Protein AF-A0A931PS81-F1 (afdb_monomer_lite)

pLDDT: mean 87.52, std 12.45, range [31.19, 96.94]

Foldseek 3Di:
DFDFPDDWDAAPVRFWIWGQTPQQFIKIFGDDDNDTDIDGLDPPDPPRFPDQWEAANVRFWIWTAGPQQFIKIWGAQPPDDDDHRTDIDTDDPVPPSLGFDHWYADNQRKIWTQGVVRDIDIDDDDPDD

Radius of gyration: 14.54 Å; chains: 1; bounding box: 39×27×30 Å

Secondary structure (DSSP, 8-state):
-PPEEEEEEE-TTSSEEEEEETTS-EEEEEEETTEEEEEES-TT-SSPEEEEEEE-TTSSEEEEEETTS-EEEEEE-TT-SSS-SEEEEE--TTS-TT-EEEEEE-TTS-EEEEETTS-EEEE---S--

Structure (mmCIF, N/CA/C/O backbone):
data_AF-A0A931PS81-F1
#
_entry.id   AF-A0A931PS81-F1
#
loop_
_atom_site.group_PDB
_atom_site.id
_atom_site.type_symbol
_atom_site.label_atom_id
_atom_site.label_alt_id
_atom_site.label_comp_id
_atom_site.label_asym_id
_atom_site.label_entity_id
_atom_site.label_seq_id
_atom_site.pdbx_PDB_ins_code
_atom_site.Cartn_x
_atom_site.Cartn_y
_atom_site.Cartn_z
_atom_site.occupancy
_atom_site.B_iso_or_equiv
_atom_site.auth_seq_id
_atom_site.auth_comp_id
_atom_site.auth_asym_id
_atom_site.auth_atom_id
_atom_site.pdbx_PDB_model_num
ATOM 1 N N . MET A 1 1 ? 19.943 -3.904 7.781 1.00 51.41 1 MET A N 1
ATOM 2 C CA . MET A 1 1 ? 18.843 -4.882 7.650 1.00 51.41 1 MET A CA 1
ATOM 3 C C . MET A 1 1 ? 17.625 -4.236 8.282 1.00 51.41 1 MET A C 1
ATOM 5 O O . MET A 1 1 ? 17.699 -3.914 9.458 1.00 51.41 1 MET A O 1
ATOM 9 N N . TYR A 1 2 ? 16.582 -3.940 7.506 1.00 63.72 2 TYR A N 1
ATOM 10 C CA . TYR A 1 2 ? 15.328 -3.421 8.058 1.00 63.72 2 TYR A CA 1
ATOM 11 C C . TYR A 1 2 ? 14.454 -4.617 8.413 1.00 63.72 2 TYR A C 1
ATOM 13 O O . TYR A 1 2 ? 14.277 -5.522 7.600 1.00 63.72 2 TYR A O 1
ATOM 21 N N . THR A 1 3 ? 13.978 -4.661 9.648 1.00 78.62 3 THR A N 1
ATOM 22 C CA . THR A 1 3 ? 13.124 -5.736 10.147 1.00 78.62 3 THR A CA 1
ATOM 23 C C . THR A 1 3 ? 11.667 -5.364 9.919 1.00 78.62 3 THR A C 1
ATOM 25 O O . THR A 1 3 ? 11.223 -4.298 10.349 1.00 78.62 3 THR A O 1
ATOM 28 N N . ALA A 1 4 ? 10.918 -6.234 9.245 1.00 82.38 4 ALA A N 1
ATOM 29 C CA . ALA A 1 4 ? 9.472 -6.092 9.143 1.00 82.38 4 ALA A CA 1
ATOM 30 C C . ALA A 1 4 ? 8.831 -6.361 10.513 1.00 82.38 4 ALA A C 1
ATOM 32 O O . ALA A 1 4 ? 9.182 -7.324 11.195 1.00 82.38 4 ALA A O 1
ATOM 33 N N . ALA A 1 5 ? 7.884 -5.515 10.913 1.00 77.75 5 ALA A N 1
ATOM 34 C CA . ALA A 1 5 ? 7.126 -5.659 12.155 1.00 77.75 5 ALA A CA 1
ATOM 35 C C . ALA A 1 5 ? 5.957 -6.653 12.039 1.00 77.75 5 ALA A C 1
ATOM 37 O O . ALA A 1 5 ? 5.302 -6.949 13.037 1.00 77.75 5 ALA A O 1
ATOM 38 N N . GLY A 1 6 ? 5.650 -7.125 10.828 1.00 80.38 6 GLY A N 1
ATOM 39 C CA . GLY A 1 6 ? 4.489 -7.968 10.568 1.00 80.38 6 GLY A CA 1
ATOM 40 C C . GLY A 1 6 ? 4.183 -8.092 9.078 1.00 80.38 6 GLY A C 1
ATOM 41 O O . GLY A 1 6 ? 5.012 -8.593 8.325 1.00 80.38 6 GLY A O 1
ATOM 42 N N . ASN A 1 7 ? 2.980 -7.663 8.679 1.00 82.25 7 ASN A N 1
ATOM 43 C CA . ASN A 1 7 ? 2.388 -7.877 7.354 1.00 82.25 7 ASN A CA 1
ATOM 44 C C . ASN A 1 7 ? 3.341 -7.570 6.187 1.00 82.25 7 ASN A C 1
ATOM 46 O O . ASN A 1 7 ? 3.935 -6.493 6.113 1.00 82.25 7 ASN A O 1
ATOM 50 N N . LEU A 1 8 ? 3.384 -8.515 5.249 1.00 92.75 8 LEU A N 1
ATOM 51 C CA . LEU A 1 8 ? 4.048 -8.429 3.956 1.00 92.75 8 LEU A CA 1
ATOM 52 C C . LEU A 1 8 ? 2.980 -8.488 2.863 1.00 92.75 8 LEU A C 1
ATOM 54 O O . LEU A 1 8 ? 2.095 -9.343 2.928 1.00 92.75 8 LEU A O 1
ATOM 58 N N . VAL A 1 9 ? 3.072 -7.621 1.857 1.00 96.38 9 VAL A N 1
ATOM 59 C CA . VAL A 1 9 ? 2.177 -7.646 0.694 1.00 96.38 9 VAL A CA 1
ATOM 60 C C . VAL A 1 9 ? 2.997 -7.539 -0.582 1.00 96.38 9 VAL A C 1
ATOM 62 O O . VAL A 1 9 ? 3.693 -6.552 -0.792 1.00 96.38 9 VAL A O 1
ATOM 65 N N . LEU A 1 10 ? 2.919 -8.561 -1.430 1.00 96.44 10 LEU A N 1
ATOM 66 C CA . LEU A 1 10 ? 3.563 -8.593 -2.741 1.00 96.44 10 LEU A CA 1
ATOM 67 C C . LEU A 1 10 ? 2.560 -8.145 -3.809 1.00 96.44 10 LEU A C 1
ATOM 69 O O . LEU A 1 10 ? 1.391 -8.536 -3.757 1.00 96.44 10 LEU A O 1
ATOM 73 N N . ASN A 1 11 ? 2.999 -7.343 -4.773 1.00 96.75 11 ASN A N 1
ATOM 74 C CA . ASN A 1 11 ? 2.164 -7.004 -5.920 1.00 96.75 11 ASN A CA 1
ATOM 75 C C . ASN A 1 11 ? 2.009 -8.196 -6.884 1.00 96.75 11 ASN A C 1
ATOM 77 O O . ASN A 1 11 ? 2.739 -9.184 -6.822 1.00 96.75 11 ASN A O 1
ATOM 81 N N . ALA A 1 12 ? 1.057 -8.094 -7.814 1.00 95.81 12 ALA A N 1
ATOM 82 C CA . ALA A 1 12 ? 0.759 -9.175 -8.753 1.00 95.81 12 ALA A CA 1
ATOM 83 C C . ALA A 1 12 ? 1.931 -9.528 -9.690 1.00 95.81 12 ALA A C 1
ATOM 85 O O . ALA A 1 12 ? 2.057 -10.680 -10.096 1.00 95.81 12 ALA A O 1
ATOM 86 N N . ALA A 1 13 ? 2.785 -8.555 -10.026 1.00 95.88 13 ALA A N 1
ATOM 87 C CA . ALA A 1 13 ? 3.958 -8.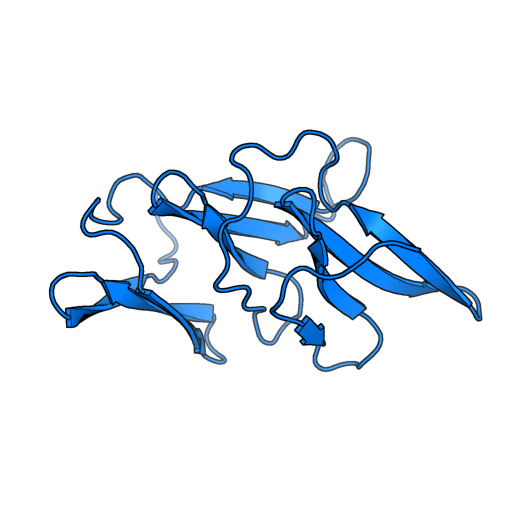776 -10.870 1.00 95.88 13 ALA A CA 1
ATOM 88 C C . ALA A 1 13 ? 5.131 -9.435 -10.118 1.00 95.88 13 ALA A C 1
ATOM 90 O O . ALA A 1 13 ? 6.046 -9.957 -10.750 1.00 95.88 13 ALA A O 1
ATOM 91 N N . GLY A 1 14 ? 5.097 -9.456 -8.782 1.00 96.12 14 GLY A N 1
ATOM 92 C CA . GLY A 1 14 ? 6.141 -10.055 -7.955 1.00 96.12 14 GLY A CA 1
ATOM 93 C C . GLY A 1 14 ? 7.432 -9.239 -7.871 1.00 96.12 14 GLY A C 1
ATOM 94 O O . GLY A 1 14 ? 8.439 -9.749 -7.386 1.00 96.12 14 GLY A O 1
ATOM 95 N N . ASP A 1 15 ? 7.419 -7.990 -8.328 1.00 96.62 15 ASP A N 1
ATOM 96 C CA . ASP A 1 15 ? 8.568 -7.084 -8.369 1.00 96.62 15 ASP A CA 1
ATOM 97 C C . ASP A 1 15 ? 8.509 -5.984 -7.300 1.00 96.62 15 ASP A C 1
ATOM 99 O O . ASP A 1 15 ? 9.498 -5.279 -7.119 1.00 96.62 15 ASP A O 1
ATOM 103 N N . HIS A 1 16 ? 7.410 -5.872 -6.548 1.00 96.62 16 HIS A N 1
ATOM 104 C CA . HIS A 1 16 ? 7.262 -4.958 -5.414 1.00 96.62 16 HIS A CA 1
ATOM 105 C C . HIS A 1 16 ? 6.707 -5.674 -4.178 1.00 96.62 16 HIS A C 1
ATOM 107 O O . HIS A 1 16 ? 5.592 -6.199 -4.198 1.00 96.62 16 HIS A O 1
ATOM 113 N N . LEU A 1 17 ? 7.458 -5.636 -3.077 1.00 96.25 17 LEU A N 1
ATOM 114 C CA . LEU A 1 17 ? 7.078 -6.127 -1.755 1.00 96.25 17 LEU A CA 1
ATOM 115 C C . LEU A 1 17 ? 6.946 -4.951 -0.783 1.00 96.25 17 LEU A C 1
ATOM 117 O O . LEU A 1 17 ? 7.921 -4.265 -0.482 1.00 96.25 17 LEU A O 1
ATOM 121 N N . PHE A 1 18 ? 5.754 -4.760 -0.234 1.00 96.94 18 PHE A N 1
ATOM 122 C CA . PHE A 1 18 ? 5.465 -3.723 0.747 1.00 96.94 18 PHE A CA 1
ATOM 123 C C . PHE A 1 18 ? 5.361 -4.305 2.149 1.00 96.94 18 PHE A C 1
ATOM 125 O O . PHE A 1 18 ? 4.833 -5.404 2.343 1.00 96.94 18 PHE A O 1
ATOM 132 N N . PHE A 1 19 ? 5.843 -3.559 3.138 1.00 96.69 19 PHE A N 1
ATOM 133 C CA . PHE A 1 19 ? 5.790 -3.983 4.534 1.00 96.69 19 PHE A CA 1
ATOM 134 C C . PHE A 1 19 ? 5.834 -2.805 5.502 1.00 96.69 19 PHE A C 1
ATOM 136 O O . PHE A 1 19 ? 6.270 -1.712 5.152 1.00 96.69 19 PHE A O 1
ATOM 143 N N . ILE A 1 20 ? 5.401 -3.039 6.741 1.00 96.31 20 ILE A N 1
ATOM 144 C CA . ILE A 1 20 ? 5.575 -2.085 7.844 1.00 96.31 20 ILE A CA 1
ATOM 145 C C . ILE A 1 20 ? 6.853 -2.455 8.603 1.00 96.31 20 ILE A C 1
ATOM 147 O O . ILE A 1 20 ? 6.994 -3.594 9.057 1.00 96.31 20 ILE A O 1
ATOM 151 N N . GLY A 1 21 ? 7.782 -1.512 8.738 1.00 95.06 21 GLY A N 1
ATOM 152 C CA . GLY A 1 21 ? 9.009 -1.673 9.519 1.00 95.06 21 GLY A CA 1
ATOM 153 C C . GLY A 1 21 ? 8.761 -1.636 11.030 1.00 95.06 21 GLY A C 1
ATOM 154 O O . GLY A 1 21 ? 7.719 -1.179 11.503 1.00 95.06 21 GLY A O 1
ATOM 155 N N . THR A 1 22 ? 9.727 -2.099 11.826 1.00 93.31 22 THR A N 1
ATOM 156 C CA . THR A 1 22 ? 9.692 -2.001 13.306 1.00 93.31 22 THR A CA 1
ATOM 157 C C . THR A 1 22 ? 9.638 -0.566 13.831 1.00 93.31 22 THR A C 1
ATOM 159 O O . THR A 1 22 ? 9.191 -0.332 14.951 1.00 93.31 22 THR A O 1
ATOM 162 N N . ASP A 1 23 ? 10.055 0.394 13.015 1.00 93.56 23 ASP A N 1
ATOM 163 C CA . ASP A 1 23 ? 9.949 1.835 13.240 1.00 93.56 23 ASP A CA 1
ATOM 164 C C . ASP A 1 23 ? 8.582 2.421 12.834 1.00 93.56 23 ASP A C 1
ATOM 166 O O . ASP A 1 23 ? 8.361 3.620 12.988 1.00 93.56 23 ASP A O 1
ATOM 170 N N . LYS A 1 24 ? 7.654 1.572 12.367 1.00 94.31 24 LYS A N 1
ATOM 171 C CA . LYS A 1 24 ? 6.283 1.903 11.950 1.00 94.31 24 LYS A CA 1
ATOM 172 C C . LYS A 1 24 ? 6.168 2.728 10.658 1.00 94.31 24 LYS A C 1
ATOM 174 O O . LYS A 1 24 ? 5.081 3.243 10.380 1.00 94.31 24 LYS A O 1
ATOM 179 N N . HIS A 1 25 ? 7.219 2.799 9.842 1.00 94.88 25 HIS A N 1
ATOM 180 C CA . HIS A 1 25 ? 7.124 3.311 8.470 1.00 94.88 25 HIS A CA 1
ATOM 181 C C . HIS A 1 25 ? 6.712 2.208 7.495 1.00 94.88 25 HIS A C 1
ATOM 183 O O . HIS A 1 25 ? 6.989 1.025 7.715 1.00 94.88 25 HIS A O 1
ATOM 189 N N . VAL A 1 26 ? 6.045 2.592 6.409 1.00 95.94 26 VAL A N 1
ATOM 190 C CA . VAL A 1 26 ? 5.754 1.693 5.293 1.00 95.94 26 VAL A CA 1
ATOM 191 C C . VAL A 1 26 ? 6.907 1.740 4.293 1.00 95.94 26 VAL A C 1
ATOM 193 O O . VAL A 1 26 ? 7.310 2.807 3.832 1.00 95.94 26 VAL A O 1
ATOM 196 N N . TYR A 1 27 ? 7.423 0.567 3.948 1.00 95.62 27 TYR A N 1
ATOM 197 C CA . TYR A 1 27 ? 8.538 0.374 3.031 1.00 95.62 27 TYR A CA 1
ATOM 198 C C . TYR A 1 27 ? 8.090 -0.293 1.737 1.00 95.62 27 TYR A C 1
ATOM 200 O O . TYR A 1 27 ? 7.138 -1.077 1.724 1.00 95.62 27 TYR A O 1
ATOM 208 N N . ASN A 1 28 ? 8.835 -0.022 0.670 1.00 95.56 28 ASN A N 1
ATOM 209 C CA . ASN A 1 28 ? 8.781 -0.739 -0.596 1.00 95.56 28 ASN A CA 1
ATOM 210 C C . ASN A 1 28 ? 10.147 -1.381 -0.848 1.00 95.56 28 ASN A C 1
ATOM 212 O O . ASN A 1 28 ? 11.165 -0.689 -0.876 1.00 95.56 28 ASN A O 1
ATOM 216 N N . PHE A 1 29 ? 10.157 -2.696 -1.024 1.00 95.25 29 PHE A N 1
ATOM 217 C CA . PHE A 1 29 ? 11.298 -3.474 -1.478 1.00 95.25 29 PHE A CA 1
ATOM 218 C C . PHE A 1 29 ? 11.014 -3.930 -2.903 1.00 95.25 29 PHE A C 1
ATOM 220 O O . PHE A 1 29 ? 10.114 -4.741 -3.107 1.00 95.25 29 PHE A O 1
ATOM 227 N N . TRP A 1 30 ? 11.733 -3.395 -3.887 1.00 95.50 30 TRP A N 1
ATOM 228 C CA . TRP A 1 30 ? 11.398 -3.604 -5.296 1.00 95.50 30 TRP A CA 1
ATOM 229 C C . TRP A 1 30 ? 12.579 -4.017 -6.157 1.00 95.50 30 TRP A C 1
ATOM 231 O O . TRP A 1 30 ? 13.731 -3.693 -5.863 1.00 95.50 30 TRP A O 1
ATOM 241 N N . TRP A 1 31 ? 12.292 -4.733 -7.236 1.00 96.44 31 TRP A N 1
ATOM 242 C CA . TRP A 1 31 ? 13.284 -5.131 -8.221 1.00 96.44 31 TRP A CA 1
ATOM 243 C C . TRP A 1 31 ? 13.602 -3.968 -9.164 1.00 96.44 31 TRP A C 1
ATOM 245 O O . TRP A 1 31 ? 12.717 -3.410 -9.810 1.00 96.44 31 TRP A O 1
ATOM 255 N N . ASN A 1 32 ? 14.879 -3.595 -9.266 1.00 95.00 32 ASN A N 1
ATOM 256 C CA . ASN A 1 32 ? 15.340 -2.546 -10.170 1.00 95.00 32 ASN A CA 1
ATOM 257 C C . ASN A 1 32 ? 16.785 -2.789 -10.623 1.00 95.00 32 ASN A C 1
ATOM 259 O O . ASN A 1 32 ? 17.680 -2.933 -9.794 1.00 95.00 32 ASN A O 1
ATOM 263 N N . ILE A 1 33 ? 17.026 -2.792 -11.939 1.00 93.75 33 ILE A N 1
ATOM 264 C CA . ILE A 1 33 ? 18.357 -2.956 -12.563 1.00 93.75 33 ILE A CA 1
ATOM 265 C C . ILE A 1 33 ? 19.150 -4.114 -11.914 1.00 93.75 33 ILE A C 1
ATOM 267 O O . ILE A 1 33 ? 20.205 -3.921 -11.313 1.00 93.75 33 ILE A O 1
ATOM 271 N N . ASN A 1 34 ? 18.620 -5.336 -12.024 1.00 95.12 34 ASN A N 1
ATOM 272 C CA . ASN A 1 34 ? 19.256 -6.582 -11.562 1.00 95.12 34 ASN A CA 1
ATOM 273 C C . ASN A 1 34 ? 19.572 -6.669 -10.059 1.00 95.12 34 ASN A C 1
ATOM 275 O O . ASN A 1 34 ? 20.392 -7.488 -9.641 1.00 95.12 34 ASN A O 1
ATOM 279 N N . LYS A 1 35 ? 18.931 -5.843 -9.233 1.00 96.50 35 LYS A N 1
ATOM 280 C CA . LYS A 1 35 ? 19.040 -5.911 -7.777 1.00 96.50 35 LYS A CA 1
ATOM 281 C C . LYS A 1 35 ? 17.732 -5.497 -7.125 1.00 96.50 35 LYS A C 1
ATOM 283 O O . LYS A 1 35 ? 16.952 -4.734 -7.684 1.00 96.50 35 LYS A O 1
ATOM 288 N N . TRP A 1 36 ? 17.523 -5.955 -5.901 1.00 95.38 36 TRP A N 1
ATOM 289 C CA . TRP A 1 36 ? 16.466 -5.403 -5.071 1.00 95.38 36 TRP A CA 1
ATOM 290 C C . TRP A 1 36 ? 16.904 -4.068 -4.459 1.00 95.38 36 TRP A C 1
ATOM 292 O O . TRP A 1 36 ? 18.071 -3.884 -4.102 1.00 95.38 36 TRP A O 1
ATOM 302 N N . GLN A 1 37 ? 15.978 -3.125 -4.365 1.00 95.19 37 GLN A N 1
ATOM 303 C CA . GLN A 1 37 ? 16.125 -1.800 -3.768 1.00 95.19 37 GLN A CA 1
ATOM 304 C C . GLN A 1 37 ? 15.115 -1.648 -2.635 1.00 95.19 37 GLN A C 1
ATOM 306 O O . GLN A 1 37 ? 14.086 -2.316 -2.644 1.00 95.19 37 GLN A O 1
ATOM 311 N N . LEU A 1 38 ? 15.421 -0.804 -1.652 1.00 93.50 38 LEU A N 1
ATOM 312 C CA . LEU A 1 38 ? 14.601 -0.613 -0.460 1.00 93.50 38 LEU A CA 1
ATOM 313 C C . LEU A 1 38 ? 14.567 0.859 -0.082 1.00 93.50 38 LEU A C 1
ATOM 315 O O . LEU A 1 38 ? 15.628 1.430 0.138 1.00 93.50 38 LEU A O 1
ATOM 319 N N . ASP A 1 39 ? 13.367 1.401 0.089 1.00 93.62 39 ASP A N 1
ATOM 320 C CA . ASP A 1 39 ? 13.131 2.753 0.589 1.00 93.62 39 ASP A CA 1
ATOM 321 C C . ASP A 1 39 ? 11.811 2.803 1.363 1.00 93.62 39 ASP A C 1
ATOM 323 O O . ASP A 1 39 ? 10.877 2.033 1.104 1.00 93.62 39 ASP A O 1
ATOM 327 N N . ALA A 1 40 ? 11.734 3.724 2.324 1.00 93.81 40 ALA A N 1
ATOM 328 C CA . ALA A 1 40 ? 10.458 4.115 2.910 1.00 93.81 40 ALA A CA 1
ATOM 329 C C . ALA A 1 40 ? 9.621 4.845 1.848 1.00 93.81 40 ALA A C 1
ATOM 331 O O . ALA A 1 40 ? 10.160 5.624 1.059 1.00 93.81 40 ALA A O 1
ATOM 332 N N . LEU A 1 41 ? 8.305 4.622 1.835 1.00 94.31 41 LEU A N 1
ATOM 333 C CA . LEU A 1 41 ? 7.408 5.328 0.912 1.00 94.31 41 LEU A CA 1
ATOM 334 C C . LEU A 1 41 ? 7.348 6.831 1.206 1.00 94.31 41 LEU A C 1
ATOM 336 O O . LEU A 1 41 ? 7.271 7.642 0.283 1.00 94.31 41 LEU A O 1
ATOM 340 N N . ASP A 1 42 ? 7.428 7.187 2.487 1.00 93.12 42 ASP A N 1
ATOM 341 C CA . ASP A 1 42 ? 7.620 8.548 2.969 1.00 93.12 42 ASP A CA 1
ATOM 342 C C . ASP A 1 42 ? 8.457 8.512 4.258 1.00 93.12 42 ASP A C 1
ATOM 344 O O . ASP A 1 42 ? 8.014 7.933 5.253 1.00 93.12 42 ASP A O 1
ATOM 348 N N . PRO A 1 43 ? 9.663 9.108 4.278 1.00 90.12 43 PRO A N 1
ATOM 349 C CA . PRO A 1 43 ? 10.484 9.169 5.486 1.00 90.12 43 PRO A CA 1
ATOM 350 C C . PRO A 1 43 ? 9.886 10.067 6.581 1.00 90.12 43 PRO A C 1
ATOM 352 O O . PRO A 1 43 ? 10.340 10.007 7.719 1.00 90.12 43 PRO A O 1
ATOM 355 N N . ASN A 1 44 ? 8.895 10.900 6.251 1.00 92.00 44 ASN A N 1
ATOM 356 C CA . ASN A 1 44 ? 8.191 11.779 7.184 1.00 92.00 44 ASN A CA 1
ATOM 357 C C . ASN A 1 44 ? 6.753 11.305 7.455 1.00 92.00 44 ASN A C 1
ATOM 359 O O . ASN A 1 44 ? 5.924 12.103 7.897 1.00 92.00 44 ASN A O 1
ATOM 363 N N . GLN A 1 45 ? 6.447 10.030 7.179 1.00 93.12 45 GLN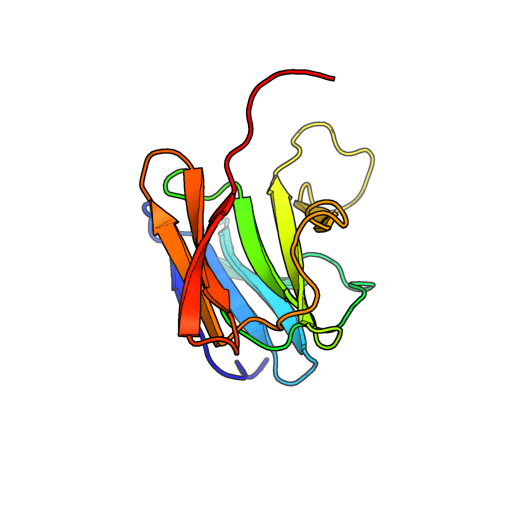 A N 1
ATOM 364 C CA . GLN A 1 45 ? 5.104 9.472 7.316 1.00 93.12 45 GLN A CA 1
ATOM 365 C C . GLN A 1 45 ? 4.502 9.807 8.686 1.00 93.12 45 GLN A C 1
ATOM 367 O O . GLN A 1 45 ? 4.998 9.393 9.737 1.00 93.12 45 GLN A O 1
ATOM 372 N N . TRP A 1 46 ? 3.354 10.478 8.666 1.00 92.12 46 TRP A N 1
ATOM 373 C CA . TRP A 1 46 ? 2.527 10.657 9.846 1.00 92.12 46 TRP A CA 1
ATOM 374 C C . TRP A 1 46 ? 1.062 10.353 9.514 1.00 92.12 46 TRP A C 1
ATOM 376 O O . TRP A 1 46 ? 0.535 10.897 8.543 1.00 92.12 46 TRP A O 1
ATOM 386 N N . PRO A 1 47 ? 0.378 9.523 10.321 1.00 92.75 47 PRO A N 1
ATOM 387 C CA . PRO A 1 47 ? 0.841 8.890 11.552 1.00 92.75 47 PR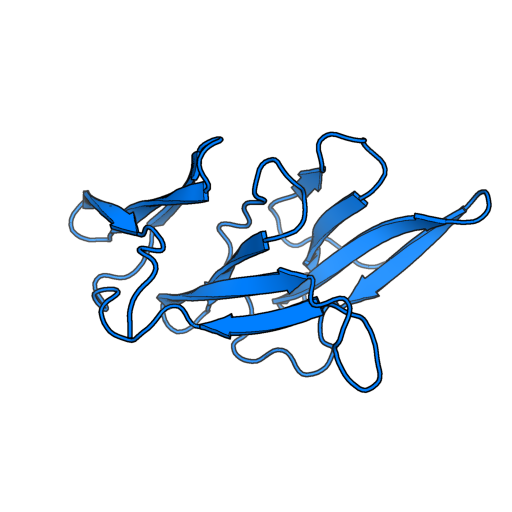O A CA 1
ATOM 388 C C . PRO A 1 47 ? 1.680 7.620 11.302 1.00 92.75 47 PRO A C 1
ATOM 390 O O . PRO A 1 47 ? 1.644 7.032 10.217 1.00 92.75 47 PRO A O 1
ATOM 393 N N . PRO A 1 48 ? 2.394 7.134 12.333 1.00 94.88 48 PRO A N 1
ATOM 394 C CA . PRO A 1 48 ? 3.001 5.814 12.327 1.00 94.88 48 PRO A CA 1
ATOM 395 C C . PRO A 1 48 ? 1.978 4.728 11.988 1.00 94.88 48 PRO A C 1
ATOM 397 O O . PRO A 1 48 ? 0.841 4.743 12.479 1.00 94.88 48 PRO A O 1
ATOM 400 N N . ALA A 1 49 ? 2.397 3.752 11.188 1.00 94.56 49 ALA A N 1
ATOM 401 C CA . ALA A 1 49 ? 1.565 2.616 10.839 1.00 94.56 49 ALA A CA 1
ATOM 402 C C . ALA A 1 49 ? 1.395 1.673 12.043 1.00 94.56 49 ALA A C 1
ATOM 404 O O . ALA A 1 49 ? 2.327 1.380 12.794 1.00 94.56 49 ALA A O 1
ATOM 405 N N . ALA A 1 50 ? 0.174 1.183 12.227 1.00 92.56 50 ALA A N 1
ATOM 406 C CA . ALA A 1 50 ? -0.220 0.256 13.283 1.00 92.56 50 ALA A CA 1
ATOM 407 C C . ALA A 1 50 ? -0.579 -1.145 12.763 1.00 92.56 50 ALA A C 1
ATOM 409 O O . ALA A 1 50 ? -0.859 -2.028 13.576 1.00 92.56 50 ALA A O 1
ATOM 410 N N . GLY A 1 51 ? -0.646 -1.355 11.444 1.00 93.00 51 GLY A N 1
ATOM 411 C CA . GLY A 1 51 ? -0.904 -2.665 10.834 1.00 93.00 51 GLY A CA 1
ATOM 412 C C . GLY A 1 51 ? -1.926 -2.638 9.697 1.00 93.00 51 GLY A C 1
ATOM 413 O O . GLY A 1 51 ? -2.244 -1.579 9.161 1.00 93.00 51 GLY A O 1
ATOM 414 N N . ASN A 1 52 ? -2.448 -3.825 9.366 1.00 92.50 52 ASN A N 1
ATOM 415 C CA . ASN A 1 52 ? -3.483 -4.050 8.346 1.00 92.50 52 ASN A CA 1
ATOM 416 C C . ASN A 1 52 ? -3.094 -3.534 6.953 1.00 92.50 52 ASN A C 1
ATOM 418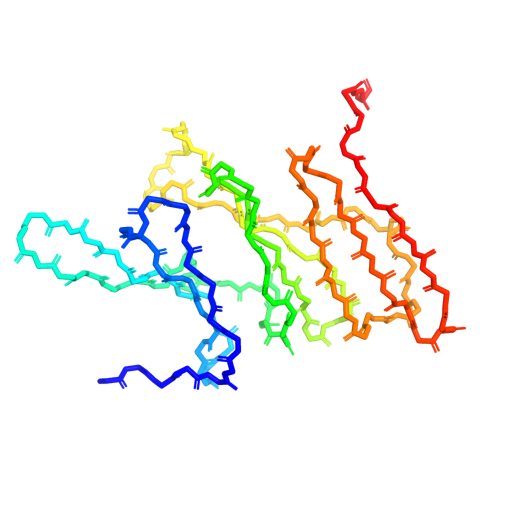 O O . ASN A 1 52 ? -3.886 -2.886 6.276 1.00 92.50 52 ASN A O 1
ATOM 422 N N . LEU A 1 53 ? -1.847 -3.810 6.564 1.00 95.81 53 LEU A N 1
ATOM 423 C CA . LEU A 1 53 ? -1.315 -3.439 5.262 1.00 95.81 53 LEU A CA 1
ATOM 424 C C . LEU A 1 53 ? -1.986 -4.270 4.163 1.00 95.81 53 LEU A C 1
ATOM 426 O O . LEU A 1 53 ? -1.907 -5.499 4.209 1.00 95.81 53 LEU A O 1
ATOM 430 N N . 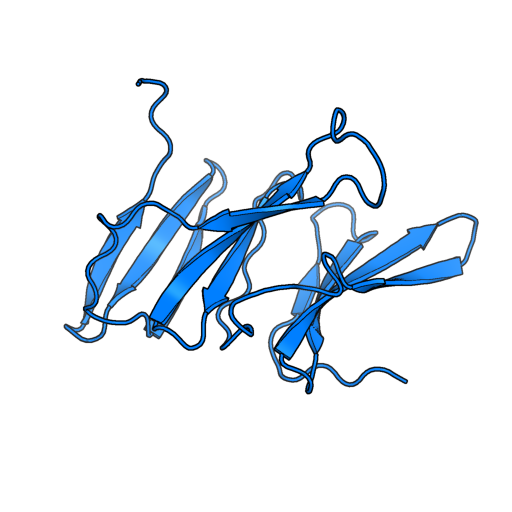VAL A 1 54 ? -2.611 -3.610 3.187 1.00 96.00 54 VAL A N 1
ATOM 431 C CA . VAL A 1 54 ? -3.222 -4.248 2.008 1.00 96.00 54 VAL A CA 1
ATOM 432 C C . VAL A 1 54 ? -2.953 -3.434 0.748 1.00 96.00 54 VAL A C 1
ATOM 434 O O . VAL A 1 54 ? -2.924 -2.209 0.797 1.00 96.00 54 VAL A O 1
ATOM 437 N N . LEU A 1 55 ? -2.763 -4.107 -0.385 1.00 96.69 55 LEU A N 1
ATOM 438 C CA . LEU A 1 55 ? -2.451 -3.500 -1.681 1.00 96.69 55 LEU A CA 1
ATOM 439 C C . LEU A 1 55 ? -3.568 -3.805 -2.674 1.00 96.69 55 LEU A C 1
ATOM 441 O O . LEU A 1 55 ? -4.074 -4.929 -2.708 1.00 96.69 55 LEU A O 1
ATOM 445 N N . ASN A 1 56 ? -3.937 -2.820 -3.486 1.00 95.62 56 ASN A N 1
ATOM 446 C CA . ASN A 1 56 ? -4.901 -3.027 -4.556 1.00 95.62 56 ASN A CA 1
ATOM 447 C C . ASN A 1 56 ? -4.334 -3.901 -5.688 1.00 95.62 56 ASN A C 1
ATOM 449 O O . ASN A 1 56 ? -3.122 -4.062 -5.837 1.00 95.62 56 ASN A O 1
ATOM 453 N N . ALA A 1 57 ? -5.212 -4.449 -6.528 1.00 94.50 57 ALA A N 1
ATOM 454 C CA . ALA A 1 57 ? -4.800 -5.379 -7.583 1.00 94.50 57 ALA A CA 1
ATOM 455 C C . ALA A 1 57 ? -3.807 -4.757 -8.585 1.00 94.50 57 ALA A C 1
ATOM 457 O O . ALA A 1 57 ? -2.944 -5.456 -9.112 1.00 94.50 57 ALA A O 1
ATOM 458 N N . ALA A 1 58 ? -3.909 -3.446 -8.822 1.00 93.81 58 ALA A N 1
ATOM 459 C CA . ALA A 1 58 ? -3.017 -2.712 -9.716 1.00 93.81 58 ALA A CA 1
ATOM 460 C C . ALA A 1 58 ? -1.637 -2.398 -9.104 1.00 93.81 58 ALA A C 1
ATOM 462 O O . ALA A 1 58 ? -0.741 -1.973 -9.827 1.00 93.81 58 ALA A O 1
ATOM 463 N N . GLY A 1 59 ? -1.447 -2.581 -7.793 1.00 94.69 59 GLY A N 1
ATOM 464 C CA . GLY A 1 59 ? -0.198 -2.239 -7.108 1.00 94.69 59 GLY A CA 1
ATOM 465 C C . GLY A 1 59 ? 0.050 -0.736 -6.939 1.00 94.69 59 GLY A C 1
ATOM 466 O O . GLY A 1 59 ? 1.183 -0.329 -6.703 1.00 94.69 59 GLY A O 1
ATOM 467 N N . THR A 1 60 ? -0.986 0.091 -7.071 1.00 94.06 60 THR A N 1
ATOM 468 C CA . THR A 1 60 ? -0.906 1.561 -7.079 1.00 94.06 60 THR A CA 1
ATOM 469 C C . THR A 1 60 ? -1.522 2.220 -5.852 1.00 94.06 60 THR A C 1
ATOM 471 O O . THR A 1 60 ? -1.296 3.407 -5.643 1.00 94.06 60 THR A O 1
ATOM 474 N N . ASN A 1 61 ? -2.276 1.480 -5.038 1.00 94.44 61 ASN A N 1
ATOM 475 C CA . ASN A 1 61 ? -2.875 1.963 -3.797 1.00 94.44 61 ASN A CA 1
ATOM 476 C C . ASN A 1 61 ? -2.618 0.965 -2.668 1.00 94.44 61 ASN A C 1
ATOM 478 O O . ASN A 1 61 ? -3.045 -0.189 -2.736 1.00 94.44 61 ASN A O 1
ATOM 482 N N . LEU A 1 62 ? -1.942 1.426 -1.623 1.00 96.06 62 LEU A N 1
ATOM 483 C CA . LEU A 1 62 ? -1.550 0.648 -0.458 1.00 96.06 62 LEU A CA 1
ATOM 484 C C . LEU A 1 62 ? -2.201 1.255 0.783 1.00 96.06 62 LEU A C 1
ATOM 486 O O . LEU A 1 62 ? -1.937 2.404 1.119 1.00 96.06 62 LEU A O 1
ATOM 490 N N . PHE A 1 63 ? -3.037 0.489 1.471 1.00 94.81 63 PHE A N 1
ATOM 491 C CA . PHE A 1 63 ? -3.804 0.940 2.626 1.00 94.81 63 PHE A CA 1
ATOM 492 C C . PHE A 1 63 ? -3.228 0.373 3.913 1.00 94.81 63 PHE A C 1
ATOM 494 O O . PHE A 1 63 ? -2.736 -0.756 3.937 1.00 94.81 63 PHE A O 1
ATOM 501 N N . PHE A 1 64 ? -3.325 1.140 4.993 1.00 94.19 64 PHE A N 1
ATOM 502 C CA . PHE A 1 64 ? -2.910 0.705 6.321 1.00 94.19 64 PHE A CA 1
ATOM 503 C C . PHE A 1 64 ? -3.702 1.421 7.414 1.00 94.19 64 PHE A C 1
ATOM 505 O O . PHE A 1 64 ? -4.289 2.485 7.208 1.00 94.19 64 PHE A O 1
ATOM 512 N N . ARG A 1 65 ? -3.699 0.843 8.615 1.00 92.88 65 ARG A N 1
ATOM 513 C CA . ARG A 1 65 ? -4.241 1.473 9.820 1.00 92.88 65 ARG A CA 1
ATOM 514 C C . ARG A 1 65 ? -3.154 2.303 10.498 1.00 92.88 65 ARG A C 1
ATOM 516 O O . ARG A 1 65 ? -2.101 1.757 10.823 1.00 92.88 65 ARG A O 1
ATOM 523 N N . GLY A 1 66 ? -3.420 3.574 10.780 1.00 92.25 66 GLY A N 1
ATOM 524 C CA . GLY A 1 66 ? -2.572 4.428 11.617 1.00 92.25 66 GLY A CA 1
ATOM 525 C C . GLY A 1 66 ? -2.734 4.137 13.115 1.00 92.25 66 GLY A C 1
ATOM 526 O O . GLY A 1 66 ? -3.736 3.563 13.554 1.00 92.25 66 GLY A O 1
ATOM 527 N N . ILE A 1 67 ? -1.761 4.541 13.939 1.00 91.31 67 ILE A N 1
ATOM 528 C CA . ILE A 1 67 ? -1.859 4.431 15.414 1.00 91.31 67 ILE A CA 1
ATOM 529 C C . ILE A 1 67 ? -3.021 5.237 16.016 1.00 91.31 67 ILE A C 1
ATOM 531 O O . ILE A 1 67 ? -3.500 4.922 17.104 1.00 91.31 67 ILE A O 1
ATOM 535 N N . ASP A 1 68 ? -3.507 6.239 15.294 1.00 88.69 68 ASP A N 1
ATOM 536 C CA . ASP A 1 68 ? -4.682 7.050 15.615 1.00 88.69 68 ASP A CA 1
ATOM 537 C C . ASP A 1 68 ? -6.013 6.364 15.245 1.00 88.69 68 ASP A C 1
ATOM 539 O O . ASP A 1 68 ? -7.088 6.946 15.396 1.00 88.69 68 ASP A O 1
ATOM 543 N N . LYS A 1 69 ? -5.943 5.096 14.816 1.00 84.81 69 LYS A N 1
ATOM 544 C CA . LYS A 1 69 ? -7.070 4.218 14.476 1.00 84.81 69 LYS A CA 1
ATOM 545 C C . LYS A 1 69 ? -7.836 4.626 13.216 1.00 84.81 69 LYS A C 1
ATOM 547 O O . LYS A 1 69 ? -8.960 4.154 13.031 1.00 84.81 69 LYS A O 1
ATOM 552 N N . ARG A 1 70 ? -7.239 5.442 12.346 1.00 86.50 70 ARG A N 1
ATOM 553 C CA . ARG A 1 70 ? -7.785 5.774 11.022 1.00 86.50 70 ARG A CA 1
ATOM 554 C C . ARG A 1 70 ? -7.140 4.929 9.928 1.00 86.50 70 ARG A C 1
ATOM 556 O O . ARG A 1 70 ? -6.109 4.293 10.151 1.00 86.50 70 ARG A O 1
ATOM 563 N N . ILE A 1 71 ? -7.777 4.901 8.760 1.00 89.75 71 ILE A N 1
ATOM 564 C CA . ILE A 1 71 ? -7.233 4.255 7.566 1.00 89.75 71 ILE A CA 1
ATOM 565 C C . ILE A 1 71 ? -6.552 5.319 6.707 1.00 89.75 71 ILE A C 1
ATOM 567 O O . ILE A 1 71 ? -7.135 6.363 6.415 1.00 89.75 71 ILE A O 1
ATOM 571 N N . TYR A 1 72 ? -5.327 5.019 6.304 1.00 92.12 72 TYR A N 1
ATOM 572 C CA . TYR A 1 72 ? -4.499 5.827 5.423 1.00 92.12 72 TYR A CA 1
ATOM 573 C C . TYR A 1 72 ? -4.208 5.054 4.151 1.00 92.12 72 TYR A C 1
ATOM 575 O O . TYR A 1 72 ? -4.250 3.817 4.152 1.00 92.12 72 TYR A O 1
ATOM 583 N N . ASN A 1 73 ? -3.874 5.772 3.085 1.00 93.69 73 ASN A N 1
ATO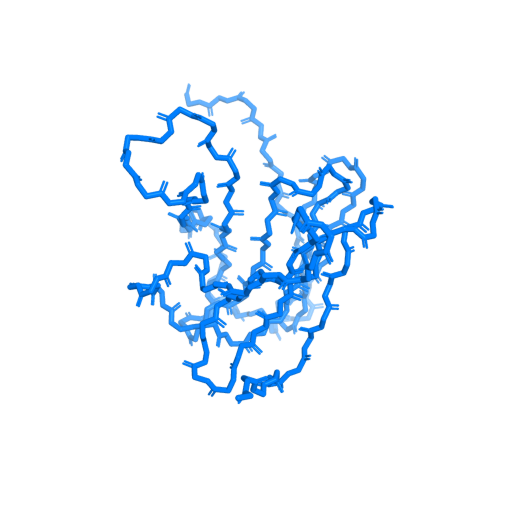M 584 C CA . ASN A 1 73 ? -3.356 5.163 1.877 1.00 93.69 73 ASN A CA 1
ATOM 585 C C . ASN A 1 73 ? -2.105 5.879 1.377 1.00 93.69 73 ASN A C 1
ATOM 587 O O . ASN A 1 73 ? -2.042 7.104 1.326 1.00 93.69 73 ASN A O 1
ATOM 591 N N . PHE A 1 74 ? -1.128 5.088 0.950 1.00 95.56 74 PHE A N 1
ATOM 592 C CA . PHE A 1 74 ? -0.156 5.526 -0.032 1.00 95.56 74 PHE A CA 1
ATOM 593 C C . PHE A 1 74 ? -0.718 5.251 -1.422 1.00 95.56 74 PHE A C 1
ATOM 595 O O . PHE A 1 74 ? -1.167 4.137 -1.695 1.00 95.56 74 PHE A O 1
ATOM 602 N N . TRP A 1 75 ? -0.682 6.240 -2.307 1.00 94.06 75 TRP A N 1
ATOM 603 C CA . TRP A 1 75 ? -1.084 6.079 -3.700 1.00 94.06 75 TRP A CA 1
ATOM 604 C C . TRP A 1 75 ? 0.012 6.539 -4.655 1.00 94.06 75 TRP A C 1
ATOM 606 O O . TRP A 1 75 ? 0.783 7.456 -4.356 1.00 94.06 75 TRP A O 1
ATOM 616 N N . TRP A 1 76 ? 0.112 5.867 -5.797 1.00 93.75 76 TRP A N 1
ATOM 617 C CA . TRP A 1 76 ? 1.091 6.187 -6.825 1.00 93.75 76 TRP A CA 1
ATOM 618 C C . TRP A 1 76 ? 0.622 7.380 -7.659 1.00 93.75 76 TRP A C 1
ATOM 620 O O . TRP A 1 76 ? -0.321 7.275 -8.445 1.00 93.75 76 TRP A O 1
ATOM 630 N N . ASN A 1 77 ? 1.321 8.504 -7.523 1.00 93.06 77 ASN A N 1
ATOM 631 C CA . ASN A 1 77 ? 1.123 9.700 -8.323 1.00 93.06 77 ASN A CA 1
ATOM 632 C C . ASN A 1 77 ? 2.312 9.905 -9.280 1.00 93.06 77 ASN A C 1
ATOM 634 O O . ASN A 1 77 ? 3.343 10.439 -8.861 1.00 93.06 77 ASN A O 1
ATOM 638 N N . PRO A 1 78 ? 2.188 9.556 -10.574 1.00 90.81 78 PRO A N 1
ATOM 639 C CA . PRO A 1 78 ? 3.273 9.744 -11.541 1.00 90.81 78 PRO A CA 1
ATOM 640 C C . PRO A 1 78 ? 3.616 11.221 -11.791 1.00 90.81 78 PRO A C 1
ATOM 642 O O . PRO A 1 78 ? 4.672 11.513 -12.341 1.00 90.81 78 PRO A O 1
ATOM 645 N N . ASN A 1 79 ? 2.743 12.147 -11.385 1.00 90.81 79 ASN A N 1
ATOM 646 C CA . ASN A 1 79 ? 2.909 13.586 -11.571 1.00 90.81 79 ASN A CA 1
ATOM 647 C C . ASN A 1 79 ? 3.325 14.302 -10.276 1.00 90.81 79 ASN A C 1
ATOM 649 O O . ASN A 1 79 ? 3.219 15.528 -10.196 1.00 90.81 79 ASN A O 1
ATOM 653 N N . LYS A 1 80 ? 3.759 13.573 -9.236 1.00 86.00 80 LYS A N 1
ATOM 654 C CA . LYS A 1 80 ? 4.220 14.196 -7.990 1.00 86.00 80 LYS A CA 1
ATOM 655 C C . LYS A 1 80 ? 5.469 15.051 -8.259 1.00 86.00 80 LYS A C 1
ATOM 657 O O . LYS A 1 80 ? 6.468 14.526 -8.750 1.00 86.00 80 LYS A O 1
ATOM 662 N N . PRO A 1 81 ? 5.468 16.342 -7.890 1.00 81.69 81 PRO A N 1
ATOM 663 C CA . PRO A 1 81 ? 6.671 17.155 -7.974 1.00 81.69 81 PRO A CA 1
ATOM 664 C C . PRO A 1 81 ? 7.666 16.745 -6.877 1.00 81.69 81 PRO A C 1
ATOM 666 O O . PRO A 1 81 ? 7.415 16.955 -5.693 1.00 81.69 81 PRO A O 1
ATOM 669 N N . GLY A 1 82 ? 8.811 16.193 -7.287 1.00 77.38 82 GLY A N 1
ATOM 670 C CA . GLY A 1 82 ? 9.928 15.848 -6.404 1.00 77.38 82 GLY A CA 1
ATOM 671 C C . GLY A 1 82 ? 9.729 14.582 -5.552 1.00 77.38 82 GLY A C 1
ATOM 672 O O . GLY A 1 82 ? 8.637 14.268 -5.078 1.00 77.38 82 GLY A O 1
ATOM 673 N N . GLY A 1 83 ? 10.833 13.865 -5.313 1.00 74.25 83 GLY A N 1
ATOM 674 C CA . GLY A 1 83 ? 10.869 12.656 -4.483 1.00 74.25 83 GLY A CA 1
ATOM 675 C C . GLY A 1 83 ? 10.213 11.418 -5.122 1.00 74.25 83 GLY A C 1
ATOM 676 O O . GLY A 1 83 ? 9.950 11.404 -6.323 1.00 74.25 83 GLY A O 1
ATOM 677 N N . PRO A 1 84 ? 9.962 10.355 -4.332 1.00 79.38 84 PRO A N 1
ATOM 678 C CA . PRO A 1 84 ? 9.280 9.146 -4.797 1.00 79.38 84 PRO A CA 1
ATOM 679 C C . PRO A 1 84 ? 7.823 9.445 -5.163 1.00 79.38 84 PRO A C 1
ATOM 681 O O . PRO A 1 84 ? 7.157 10.150 -4.409 1.00 79.38 84 PRO A O 1
ATOM 684 N N . ASN A 1 85 ? 7.306 8.856 -6.247 1.00 91.44 85 ASN A N 1
ATOM 685 C CA . ASN A 1 85 ? 5.938 9.071 -6.759 1.00 91.44 85 ASN A CA 1
ATOM 686 C C . ASN A 1 85 ? 4.810 8.671 -5.788 1.00 91.44 85 ASN A C 1
ATOM 688 O O . ASN A 1 85 ? 3.646 8.962 -6.042 1.00 91.44 85 ASN A O 1
ATOM 692 N N . TRP A 1 86 ? 5.123 8.020 -4.670 1.00 93.75 86 TRP A N 1
ATOM 693 C CA . TRP A 1 86 ? 4.147 7.698 -3.636 1.00 93.75 86 TRP A CA 1
ATOM 694 C C . TRP A 1 86 ? 3.736 8.944 -2.842 1.00 93.75 86 TRP A C 1
ATOM 696 O O . TRP A 1 86 ? 4.573 9.762 -2.439 1.00 93.75 86 TRP A O 1
ATOM 706 N N . GLN A 1 87 ? 2.433 9.092 -2.617 1.00 93.25 87 GLN A N 1
ATOM 707 C CA . GLN A 1 87 ? 1.843 10.149 -1.798 1.00 93.25 87 GLN A CA 1
ATOM 708 C C . GLN A 1 87 ? 0.994 9.540 -0.694 1.00 93.25 87 GLN A C 1
ATOM 710 O O . GLN A 1 87 ? 0.227 8.616 -0.951 1.00 93.25 87 GLN A O 1
ATOM 715 N N . LEU A 1 88 ? 1.151 10.058 0.522 1.00 92.94 88 LEU A N 1
ATOM 716 C CA . LEU A 1 88 ? 0.328 9.695 1.664 1.00 92.94 88 LEU A CA 1
ATOM 717 C C . LEU A 1 88 ? -0.926 10.562 1.686 1.00 92.94 88 LEU A C 1
ATOM 719 O O . LEU A 1 88 ? -0.831 11.786 1.604 1.00 92.94 88 LEU A O 1
ATOM 723 N N . ASP A 1 89 ? -2.075 9.929 1.862 1.00 90.31 89 ASP A N 1
ATOM 724 C CA . ASP A 1 89 ? -3.322 10.599 2.193 1.00 90.31 89 ASP A CA 1
ATOM 725 C C . ASP A 1 89 ? -4.072 9.807 3.272 1.00 90.31 89 ASP A C 1
ATOM 727 O O . ASP A 1 89 ? -3.762 8.647 3.576 1.00 90.31 89 ASP A O 1
ATOM 731 N N . TRP A 1 90 ? -5.051 10.451 3.888 1.00 85.75 90 TRP A N 1
ATOM 732 C CA . TRP A 1 90 ? -5.960 9.827 4.835 1.00 85.75 90 TRP A CA 1
ATOM 733 C C . TRP A 1 90 ? -7.331 9.701 4.193 1.00 85.75 90 TRP A C 1
ATOM 735 O O . TRP A 1 90 ? -7.830 10.627 3.555 1.00 85.75 90 TRP A O 1
ATOM 745 N N . LEU A 1 91 ? -7.980 8.556 4.386 1.00 78.75 91 LEU A N 1
ATOM 746 C CA . LEU A 1 91 ? -9.371 8.432 3.980 1.00 78.75 91 LEU A CA 1
ATOM 747 C C . LEU A 1 91 ? -10.202 9.304 4.934 1.00 78.75 91 LEU A C 1
ATOM 749 O O . LEU A 1 91 ? -10.041 9.220 6.155 1.00 78.75 91 LEU A O 1
ATOM 753 N N . THR A 1 92 ? -11.015 10.189 4.352 1.00 62.53 92 THR A N 1
ATOM 754 C CA . THR A 1 92 ? -11.780 11.277 4.985 1.00 62.53 92 THR A CA 1
ATOM 755 C C . THR A 1 92 ? -12.433 10.902 6.329 1.00 62.53 92 THR A C 1
ATOM 757 O O . THR A 1 92 ? -12.728 9.735 6.597 1.00 62.53 92 THR A O 1
ATOM 760 N N . PRO A 1 93 ? -12.749 11.889 7.195 1.00 56.31 93 PRO A N 1
ATOM 761 C CA . PRO A 1 93 ? -13.178 11.661 8.583 1.00 56.31 93 PRO A CA 1
ATOM 762 C C . PRO A 1 93 ? -14.518 10.917 8.748 1.00 56.31 93 PRO A C 1
ATOM 764 O O . PRO A 1 93 ? -14.969 10.723 9.875 1.00 56.31 93 PRO A O 1
ATOM 767 N N . CYS A 1 94 ? -15.162 10.489 7.659 1.00 51.75 94 CYS A N 1
ATOM 768 C CA . CYS A 1 94 ? -16.342 9.632 7.686 1.00 51.75 94 CYS A CA 1
ATOM 769 C C . CYS A 1 94 ? -16.028 8.162 8.013 1.00 51.75 94 CYS A C 1
ATOM 771 O O . CYS A 1 94 ? -16.966 7.407 8.270 1.00 51.75 94 CYS A O 1
ATOM 773 N N . ALA A 1 95 ? -14.752 7.754 8.083 1.00 56.16 95 ALA A N 1
ATOM 774 C CA . ALA A 1 95 ? -14.371 6.520 8.771 1.00 56.16 95 ALA A CA 1
ATOM 775 C C . ALA A 1 95 ? -14.703 6.674 10.260 1.00 56.16 95 ALA A C 1
ATOM 777 O O . ALA A 1 95 ? -14.067 7.480 10.945 1.00 56.16 95 ALA A O 1
ATOM 778 N N . PRO A 1 96 ? -15.700 5.940 10.790 1.00 57.50 96 PRO A N 1
ATOM 779 C CA . PRO A 1 96 ? -16.047 6.031 12.192 1.00 57.50 96 PRO A CA 1
ATOM 780 C C . PRO A 1 96 ? -14.795 5.781 13.033 1.00 57.50 96 PRO A C 1
ATOM 782 O O . PRO A 1 96 ? -14.079 4.801 12.802 1.00 57.50 96 PRO A O 1
ATOM 785 N N . LEU A 1 97 ? -14.571 6.589 14.074 1.00 66.94 97 LEU A N 1
ATOM 786 C CA . LEU A 1 97 ? -13.549 6.319 15.097 1.00 66.94 97 LEU A CA 1
ATOM 787 C C . LEU A 1 97 ? -13.943 5.116 15.983 1.00 66.94 97 LEU A C 1
ATOM 789 O O . LEU A 1 97 ? -13.666 5.061 17.176 1.00 66.94 97 LEU A O 1
ATOM 793 N N . LEU A 1 98 ? -14.607 4.124 15.394 1.00 69.50 98 LEU A N 1
ATOM 794 C CA . LEU A 1 98 ? -14.916 2.841 15.998 1.00 69.50 98 LEU A CA 1
ATOM 795 C C . LEU A 1 98 ? -13.655 1.985 16.113 1.00 69.50 98 LEU A C 1
ATOM 797 O O . LEU A 1 98 ? -13.675 0.971 16.795 1.00 69.50 98 LEU A O 1
ATOM 801 N N . GLY A 1 99 ? -12.547 2.411 15.502 1.00 78.44 99 GLY A N 1
ATOM 802 C CA . GLY A 1 99 ? -11.286 1.695 15.445 1.00 78.44 99 GLY A CA 1
ATOM 803 C C . GLY A 1 99 ? -11.368 0.464 14.555 1.00 78.44 99 GLY A C 1
ATOM 804 O O . GLY A 1 99 ? -12.413 -0.158 14.409 1.00 78.44 99 GLY A O 1
ATOM 805 N N . ILE A 1 100 ? -10.244 0.135 13.936 1.00 85.38 100 ILE A N 1
ATOM 806 C CA . ILE A 1 100 ? -10.166 -0.882 12.891 1.00 85.38 100 ILE A CA 1
ATOM 807 C C . ILE A 1 100 ? -9.516 -2.131 13.468 1.00 85.38 100 ILE A C 1
ATOM 809 O O . ILE A 1 100 ? -8.488 -2.012 14.131 1.00 85.38 100 ILE A O 1
ATOM 813 N N . ARG A 1 101 ? -10.086 -3.313 13.226 1.00 86.94 101 ARG A N 1
ATOM 814 C CA . ARG A 1 101 ? -9.492 -4.609 13.600 1.00 86.94 101 ARG A CA 1
ATOM 815 C C . ARG A 1 101 ? -8.773 -5.242 12.418 1.00 86.94 101 ARG A C 1
ATOM 817 O O . ARG A 1 101 ? -7.636 -5.681 12.578 1.00 86.94 101 ARG A O 1
ATOM 824 N N . ASP A 1 102 ? -9.432 -5.244 11.263 1.00 90.12 102 ASP A N 1
ATOM 825 C CA . ASP A 1 102 ? -8.894 -5.796 10.027 1.00 90.12 102 ASP A CA 1
ATOM 826 C C . ASP A 1 102 ? -9.357 -5.036 8.787 1.00 90.12 102 ASP A C 1
ATOM 828 O O . ASP A 1 102 ? -10.399 -4.378 8.837 1.00 90.12 102 ASP A O 1
ATOM 832 N N . ILE A 1 103 ? -8.570 -5.116 7.713 1.00 91.25 103 ILE A N 1
ATOM 833 C CA . ILE A 1 103 ? -8.803 -4.441 6.432 1.00 91.25 103 ILE A CA 1
ATOM 834 C C . ILE A 1 103 ? -8.541 -5.442 5.307 1.00 91.25 103 ILE A C 1
ATOM 836 O O . ILE A 1 103 ? -7.534 -6.144 5.327 1.00 91.25 103 ILE A O 1
ATOM 840 N N . VAL A 1 104 ? -9.419 -5.469 4.309 1.00 94.38 104 VAL A N 1
ATOM 841 C CA . VAL A 1 104 ? -9.219 -6.180 3.042 1.00 94.38 104 VAL A CA 1
ATOM 842 C C . VAL A 1 104 ? -9.646 -5.289 1.882 1.00 94.38 104 VAL A C 1
ATOM 844 O O . VAL A 1 104 ? -10.473 -4.395 2.049 1.00 94.38 104 VAL A O 1
ATOM 847 N N . ILE A 1 105 ? -9.095 -5.531 0.698 1.00 93.56 105 ILE A N 1
ATOM 848 C CA . ILE A 1 105 ? -9.482 -4.841 -0.532 1.00 93.56 105 ILE A CA 1
ATOM 849 C C . ILE A 1 105 ? -9.821 -5.871 -1.601 1.00 93.56 105 ILE A C 1
ATOM 851 O O . ILE A 1 105 ? -9.191 -6.928 -1.668 1.00 93.56 105 ILE A O 1
ATOM 855 N N . ASP A 1 106 ? -10.841 -5.591 -2.407 1.00 93.81 106 ASP A N 1
ATOM 856 C CA . ASP A 1 106 ? -11.183 -6.440 -3.541 1.00 93.81 106 ASP A CA 1
ATOM 857 C C . ASP A 1 106 ? -10.556 -5.949 -4.855 1.00 93.81 106 ASP A C 1
ATOM 859 O O . ASP A 1 106 ? -9.900 -4.913 -4.931 1.00 93.81 106 ASP A O 1
ATOM 863 N N . LYS A 1 107 ? -10.774 -6.714 -5.928 1.00 90.88 107 LYS A N 1
ATOM 864 C CA . LYS A 1 107 ? -10.265 -6.403 -7.273 1.00 90.88 107 LYS A CA 1
ATOM 865 C C . LYS A 1 107 ? -10.878 -5.151 -7.922 1.00 90.88 107 LYS A C 1
ATOM 867 O O . LYS A 1 107 ? -10.487 -4.813 -9.034 1.00 90.88 107 LYS A O 1
ATOM 872 N N . PHE A 1 108 ? -11.878 -4.537 -7.292 1.00 89.56 108 PHE A N 1
ATOM 873 C CA . PHE A 1 108 ? -12.563 -3.332 -7.761 1.00 89.56 108 PHE A CA 1
ATOM 874 C C . PHE A 1 108 ? -12.191 -2.108 -6.915 1.00 89.56 108 PHE A C 1
ATOM 876 O O . PHE A 1 108 ? -12.914 -1.114 -6.931 1.00 89.56 108 PHE A O 1
ATOM 883 N N . ASP A 1 109 ? -11.103 -2.197 -6.148 1.00 90.00 109 ASP A N 1
ATOM 884 C CA . ASP A 1 109 ? -10.615 -1.158 -5.241 1.00 90.00 109 ASP A CA 1
ATOM 885 C C . ASP A 1 109 ? -11.641 -0.754 -4.167 1.00 90.00 109 ASP A C 1
ATOM 887 O O . ASP A 1 109 ? -11.608 0.354 -3.625 1.00 90.00 109 ASP A O 1
ATOM 891 N N . ARG A 1 110 ? -12.549 -1.674 -3.810 1.00 90.56 110 ARG A N 1
ATOM 892 C CA . ARG A 1 110 ? -13.441 -1.494 -2.662 1.00 90.56 110 ARG A CA 1
ATOM 893 C C . ARG A 1 110 ? -12.744 -2.012 -1.420 1.00 90.56 110 ARG A C 1
ATOM 895 O O . ARG A 1 110 ? -12.396 -3.192 -1.326 1.00 90.56 110 ARG A O 1
ATOM 902 N N . LEU A 1 111 ? -12.560 -1.119 -0.461 1.00 90.94 111 LEU A N 1
ATOM 903 C CA . LEU A 1 111 ? -11.992 -1.434 0.834 1.00 90.94 111 LEU A CA 1
ATOM 904 C C . LEU A 1 111 ? -13.109 -1.920 1.758 1.00 90.94 111 LEU A C 1
ATOM 906 O O . LEU A 1 111 ? -14.173 -1.305 1.844 1.00 90.94 111 LEU A O 1
ATOM 910 N N . PHE A 1 112 ? -12.864 -3.002 2.479 1.00 92.06 112 PHE A N 1
ATOM 911 C CA . PHE A 1 112 ? -13.737 -3.507 3.529 1.00 92.06 112 PHE A CA 1
ATOM 912 C C . PHE A 1 112 ? -12.949 -3.582 4.826 1.00 92.06 112 PHE A C 1
ATOM 914 O O . PHE A 1 112 ? -11.772 -3.941 4.827 1.00 92.06 112 PHE A O 1
ATOM 921 N N . TYR A 1 113 ? -13.588 -3.263 5.943 1.00 90.81 113 TYR A N 1
ATOM 922 C CA . TYR A 1 113 ? -12.938 -3.354 7.242 1.00 90.81 113 TYR A CA 1
ATOM 923 C C . TYR A 1 113 ? -13.910 -3.785 8.329 1.00 90.81 113 TYR A C 1
ATOM 925 O O . TYR A 1 113 ? -15.111 -3.514 8.263 1.00 90.81 113 TYR A O 1
ATOM 933 N N . VAL A 1 114 ? -13.368 -4.443 9.351 1.00 90.50 114 VAL A N 1
ATOM 934 C CA . VAL A 1 114 ? -14.101 -4.774 10.576 1.00 90.50 114 VAL A CA 1
ATOM 935 C C . VAL A 1 114 ? -13.765 -3.732 11.629 1.00 90.50 114 VAL A C 1
ATOM 937 O O . VAL A 1 114 ? -12.592 -3.567 11.979 1.00 90.50 114 VAL A O 1
ATOM 940 N N . ALA A 1 115 ? -14.775 -3.045 12.158 1.00 87.75 115 ALA A N 1
ATOM 941 C CA . ALA A 1 115 ? -14.580 -2.096 13.249 1.00 87.75 115 ALA A CA 1
ATOM 942 C C . ALA A 1 115 ? -14.636 -2.775 14.636 1.00 87.75 115 ALA A C 1
ATOM 944 O O . ALA A 1 115 ? -14.950 -3.965 14.751 1.00 87.75 115 ALA A O 1
ATOM 945 N N . ASN A 1 116 ? -14.327 -2.059 15.728 1.00 85.44 116 ASN A N 1
ATOM 946 C CA . ASN A 1 116 ? -14.375 -2.664 17.074 1.00 85.44 116 ASN A CA 1
ATOM 947 C C . ASN A 1 116 ? -15.788 -3.051 17.534 1.00 85.44 116 ASN A C 1
ATOM 949 O O . ASN A 1 116 ? -15.922 -3.911 18.405 1.00 85.44 116 ASN A O 1
ATOM 953 N N . ASP A 1 117 ? -16.831 -2.479 16.934 1.00 88.81 117 ASP A N 1
ATOM 954 C CA . ASP A 1 117 ? -18.224 -2.890 17.150 1.00 88.81 117 ASP A CA 1
ATOM 955 C C . ASP A 1 117 ? -18.569 -4.239 16.482 1.00 88.81 117 ASP A C 1
ATOM 957 O O . ASP A 1 117 ? -19.698 -4.716 16.588 1.00 88.81 117 ASP A O 1
ATOM 961 N N . ARG A 1 118 ? -17.577 -4.874 15.838 1.00 88.69 118 ARG A N 1
ATOM 962 C CA . ARG A 1 118 ? -17.663 -6.153 15.123 1.00 88.69 118 ARG A CA 1
ATOM 963 C C . ARG A 1 118 ? -18.532 -6.111 13.865 1.00 88.69 118 ARG A C 1
ATOM 965 O O . ARG A 1 118 ? -18.902 -7.172 13.362 1.00 88.69 118 ARG A O 1
ATOM 972 N N . ARG A 1 119 ? -18.833 -4.925 13.331 1.00 89.81 119 ARG A N 1
ATOM 973 C CA . ARG A 1 119 ? -19.516 -4.778 12.040 1.00 89.81 119 ARG A CA 1
ATOM 974 C C . ARG A 1 119 ? -18.518 -4.601 10.903 1.00 89.81 119 ARG A C 1
ATOM 976 O O . ARG A 1 119 ? -17.409 -4.101 11.097 1.00 89.81 119 ARG A O 1
ATOM 983 N N . VAL A 1 120 ? -18.940 -5.033 9.716 1.00 90.56 120 VAL A N 1
ATOM 984 C CA . VAL A 1 120 ? -18.216 -4.825 8.460 1.00 90.56 120 VAL A CA 1
ATOM 985 C C . VAL A 1 120 ? -18.710 -3.537 7.823 1.00 90.56 120 VAL A C 1
ATOM 987 O O . VAL A 1 120 ? -19.914 -3.317 7.695 1.00 90.56 120 VAL A O 1
ATOM 990 N N . TYR A 1 121 ? -17.765 -2.717 7.398 1.00 87.88 121 TYR A N 1
ATOM 991 C CA . TYR A 1 121 ? -17.994 -1.470 6.688 1.00 87.88 121 TYR A CA 1
ATOM 992 C C . TYR A 1 121 ? -17.250 -1.506 5.357 1.00 87.88 121 TYR A C 1
ATOM 994 O O . TYR A 1 121 ? -16.288 -2.262 5.201 1.00 87.88 121 TYR A O 1
ATOM 1002 N N . THR A 1 122 ? -17.679 -0.680 4.405 1.00 87.69 122 THR A N 1
ATOM 1003 C CA . THR A 1 122 ? -17.012 -0.538 3.111 1.00 87.69 122 THR A CA 1
ATOM 1004 C C . THR A 1 122 ? -16.705 0.922 2.809 1.00 87.69 122 THR A C 1
ATOM 1006 O O . THR A 1 122 ? -17.513 1.802 3.103 1.00 87.69 122 THR A O 1
ATOM 1009 N N . PHE A 1 123 ? -15.534 1.152 2.222 1.00 80.88 123 PHE A N 1
ATOM 1010 C CA . PHE A 1 123 ? -15.153 2.393 1.568 1.00 80.88 123 PHE A CA 1
ATOM 1011 C C . PHE A 1 123 ? -14.938 2.117 0.090 1.00 80.88 123 PHE A C 1
ATOM 1013 O O . PHE A 1 123 ? -14.241 1.177 -0.287 1.00 80.88 123 PHE A O 1
ATOM 1020 N N . TYR A 1 124 ? -15.510 2.964 -0.748 1.00 75.19 124 TYR A N 1
ATOM 1021 C CA . TYR A 1 124 ? -15.239 2.964 -2.171 1.00 75.19 124 TYR A CA 1
ATOM 1022 C C . TYR A 1 124 ? -15.163 4.405 -2.647 1.00 75.19 124 TYR A C 1
ATOM 1024 O O . TYR A 1 124 ? -15.896 5.274 -2.174 1.00 75.19 124 TYR A O 1
ATOM 1032 N N . TRP A 1 125 ? -14.257 4.653 -3.583 1.00 69.88 125 TRP A N 1
ATOM 1033 C CA . TRP A 1 125 ? -14.231 5.913 -4.303 1.00 69.88 125 TRP A CA 1
ATOM 1034 C C . TRP A 1 125 ? -15.432 5.956 -5.249 1.00 69.88 125 TRP A C 1
ATOM 1036 O O . TRP A 1 125 ? -15.521 5.166 -6.186 1.00 69.88 125 TRP A O 1
ATOM 1046 N N . SER A 1 126 ? -16.361 6.879 -5.018 1.00 60.97 126 SER A N 1
ATOM 1047 C CA . SER A 1 126 ? -17.278 7.337 -6.061 1.00 60.97 126 SER A CA 1
ATOM 1048 C C . SER A 1 126 ? -16.711 8.628 -6.631 1.00 60.97 126 SER A C 1
ATOM 1050 O O . SER A 1 126 ? -16.424 9.551 -5.875 1.00 60.97 126 SER A O 1
ATOM 1052 N N . SER A 1 127 ? -16.529 8.707 -7.947 1.00 46.97 127 SER A N 1
ATOM 1053 C CA . SER A 1 127 ? -16.172 9.964 -8.607 1.00 46.97 127 SER A CA 1
ATOM 1054 C C . SER A 1 127 ? -17.208 11.040 -8.257 1.00 46.97 127 SER A C 1
ATOM 1056 O O . SER A 1 127 ? -18.363 10.913 -8.662 1.00 46.97 127 SER A O 1
ATOM 1058 N N . GLY A 1 128 ? -16.812 12.070 -7.508 1.00 43.84 128 GLY A N 1
ATOM 1059 C CA . GLY A 1 128 ? -17.675 13.211 -7.202 1.00 43.84 128 GLY A CA 1
ATOM 1060 C C . GLY A 1 128 ? -17.255 13.961 -5.942 1.00 43.84 128 GLY A C 1
ATOM 1061 O O . GLY A 1 128 ? -17.480 13.475 -4.836 1.00 43.84 128 GLY A O 1
ATOM 1062 N N . TRP A 1 129 ? -16.672 15.142 -6.143 1.00 31.19 129 TRP A N 1
ATOM 1063 C CA . TRP A 1 129 ? -16.908 16.298 -5.278 1.00 31.19 129 TRP A CA 1
ATOM 1064 C C . TRP A 1 129 ? -18.045 17.106 -5.896 1.00 31.19 129 TRP A C 1
ATOM 1066 O O . TRP A 1 129 ? -18.056 17.199 -7.147 1.00 31.19 129 TRP A O 1
#

Sequence (129 aa):
MYTAAGNLVLNAAGDHLFFIGTDKHVYNFWWNINKWQLDALDPNQWPPAAGNLVLNAAGTNLFFRGIDKRIYNFWWNPNKPGGPNWQLDWLTPCAPLLGIRDIVIDKFDRLFYVANDRRVYTFYWSSGW